Protein AF-A0A1W9IH09-F1 (afdb_monomer)

pLDDT: mean 83.08, std 21.95, range [31.86, 98.75]

Solvent-accessible surface area (backbone atoms only — not comparable to full-atom values): 8777 Å² total; per-residue (Å²): 137,88,85,91,88,78,90,87,90,81,89,83,86,87,82,80,81,75,83,78,80,78,78,80,82,71,89,63,66,90,80,64,76,84,73,81,61,43,83,38,81,88,39,13,32,81,77,48,73,51,73,38,79,92,77,44,28,28,31,42,35,32,32,23,52,40,68,52,59,57,34,54,76,71,70,43,84,80,60,68,70,33,35,40,40,38,41,34,20,32,32,35,58,47,100,88,66,46,71,35,59,46,98,86,70,42,55,34,75,46,57,83,72,48,78,48,76,47,71,43,52,83,78,66,65,68,92,50,62,67,92,76,44,98,67,118

Mean predicted aligned error: 11.23 Å

Structure (mmCIF, N/CA/C/O backbone):
data_AF-A0A1W9IH09-F1
#
_entry.id   AF-A0A1W9IH09-F1
#
loop_
_atom_site.group_PDB
_atom_site.id
_atom_site.type_symbol
_atom_site.label_atom_id
_atom_site.label_alt_id
_atom_site.label_comp_id
_atom_site.label_asym_id
_atom_site.label_entity_id
_atom_site.label_seq_id
_atom_site.pdbx_PDB_ins_code
_atom_site.Cartn_x
_atom_site.Cartn_y
_atom_site.Cartn_z
_atom_site.occupancy
_atom_site.B_iso_or_equiv
_atom_site.auth_seq_id
_atom_site.auth_comp_id
_atom_site.auth_asym_id
_atom_site.auth_atom_id
_atom_site.pdbx_PDB_model_num
ATOM 1 N N . MET A 1 1 ? -75.567 -45.691 -1.363 1.00 34.25 1 MET A N 1
ATOM 2 C CA . MET A 1 1 ? -75.119 -46.832 -2.190 1.00 34.25 1 MET A CA 1
ATOM 3 C C . MET A 1 1 ? -74.410 -46.235 -3.397 1.00 34.25 1 MET A C 1
ATOM 5 O O . MET A 1 1 ? -75.055 -45.529 -4.152 1.00 34.25 1 MET A O 1
ATOM 9 N N . THR A 1 2 ? -73.071 -46.183 -3.343 1.00 35.78 2 THR A N 1
ATOM 10 C CA . THR A 1 2 ? -72.131 -47.017 -4.146 1.00 35.78 2 THR A CA 1
ATOM 11 C C . THR A 1 2 ? -71.778 -46.315 -5.476 1.00 35.78 2 THR A C 1
ATOM 13 O O . THR A 1 2 ? -72.684 -45.873 -6.156 1.00 35.78 2 THR A O 1
ATOM 16 N N . HIS A 1 3 ? -70.537 -46.090 -5.930 1.00 31.86 3 HIS A N 1
ATOM 17 C CA . HIS A 1 3 ? -69.193 -46.571 -5.591 1.00 31.86 3 HIS A CA 1
ATOM 18 C C . HIS A 1 3 ? -68.106 -45.517 -5.919 1.00 31.86 3 HIS A C 1
ATOM 20 O O . HIS A 1 3 ? -68.298 -44.612 -6.722 1.00 31.86 3 HIS A O 1
ATOM 26 N N . LEU A 1 4 ? -66.947 -45.726 -5.293 1.00 37.59 4 LEU A N 1
ATOM 27 C CA . LEU A 1 4 ? -65.638 -45.085 -5.442 1.00 37.59 4 LEU A CA 1
ATOM 28 C C . LEU A 1 4 ? -64.910 -45.473 -6.754 1.00 37.59 4 LEU A C 1
ATOM 30 O O . LEU A 1 4 ? -65.048 -46.625 -7.171 1.00 37.59 4 LEU A O 1
ATOM 34 N N . LYS A 1 5 ? -64.070 -44.566 -7.298 1.00 35.09 5 LYS A N 1
ATOM 35 C CA . LYS A 1 5 ? -62.719 -44.737 -7.933 1.00 35.09 5 LYS A CA 1
ATOM 36 C C . LYS A 1 5 ? -62.450 -43.560 -8.901 1.00 35.09 5 LYS A C 1
ATOM 38 O O . LYS A 1 5 ? -63.383 -43.141 -9.564 1.00 35.09 5 LYS A O 1
ATOM 43 N N . ALA A 1 6 ? -61.254 -43.031 -9.172 1.00 32.78 6 ALA A N 1
ATOM 44 C CA . ALA A 1 6 ? -59.941 -42.867 -8.531 1.00 32.78 6 ALA A CA 1
ATOM 45 C C . ALA A 1 6 ? -59.062 -42.086 -9.555 1.00 32.78 6 ALA A C 1
ATOM 47 O O . ALA A 1 6 ? -59.161 -42.399 -10.733 1.00 32.78 6 ALA A O 1
ATOM 48 N N . ALA A 1 7 ? -58.218 -41.147 -9.082 1.00 33.97 7 ALA A N 1
ATOM 49 C CA . ALA A 1 7 ? -56.984 -40.565 -9.678 1.00 33.97 7 ALA A CA 1
ATOM 50 C C . ALA A 1 7 ? -57.023 -39.985 -11.123 1.00 33.97 7 ALA A C 1
ATOM 52 O O . ALA A 1 7 ? -57.485 -40.613 -12.062 1.00 33.97 7 ALA A O 1
ATOM 53 N N . THR A 1 8 ? -56.449 -38.811 -11.422 1.00 32.91 8 THR A N 1
ATOM 54 C CA . THR A 1 8 ? -54.987 -38.566 -11.492 1.00 32.91 8 THR A CA 1
ATOM 55 C C . THR A 1 8 ? -54.693 -37.054 -11.614 1.00 32.91 8 THR A C 1
ATOM 57 O O . THR A 1 8 ? -55.494 -36.306 -12.167 1.00 32.91 8 THR A O 1
ATOM 60 N N . ALA A 1 9 ? -53.551 -36.622 -11.073 1.00 33.69 9 ALA A N 1
ATOM 61 C CA . ALA A 1 9 ? -53.084 -35.243 -10.892 1.00 33.69 9 ALA A CA 1
ATOM 62 C C . ALA A 1 9 ? -52.264 -34.657 -12.067 1.00 33.69 9 ALA A C 1
ATOM 64 O O . ALA A 1 9 ? -51.626 -35.414 -12.790 1.00 33.69 9 ALA A O 1
ATOM 65 N N . ALA A 1 10 ? -52.214 -33.315 -12.159 1.00 33.44 10 ALA A N 1
ATOM 66 C CA . ALA A 1 10 ? -51.082 -32.448 -12.577 1.00 33.44 10 ALA A CA 1
ATOM 67 C C . ALA A 1 10 ? -51.555 -30.966 -12.474 1.00 33.44 10 ALA A C 1
ATOM 69 O O . ALA A 1 10 ? -52.522 -30.613 -13.137 1.00 33.44 10 ALA A O 1
ATOM 70 N N . ALA A 1 11 ? -51.152 -30.117 -11.510 1.00 36.03 11 ALA A N 1
ATOM 71 C CA . ALA A 1 11 ? -49.859 -29.417 -11.332 1.00 36.03 11 ALA A CA 1
ATOM 72 C C . ALA A 1 11 ? -49.535 -28.510 -12.561 1.00 36.03 11 ALA A C 1
ATOM 74 O O . ALA A 1 11 ? -49.584 -29.005 -13.675 1.00 36.03 11 ALA A O 1
ATOM 75 N N . LEU A 1 12 ? -49.247 -27.197 -12.507 1.00 34.88 12 LEU A N 1
ATOM 76 C CA . LEU A 1 12 ? -48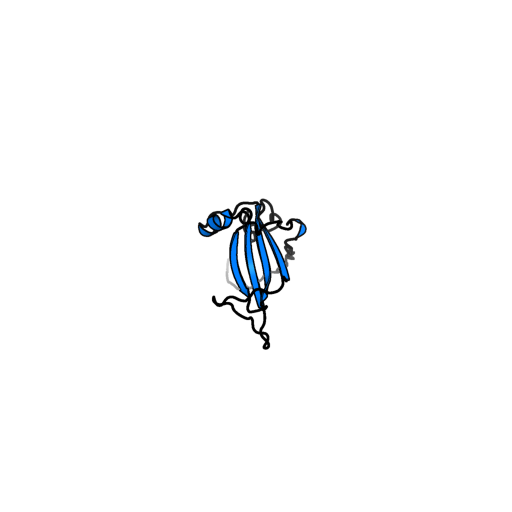.489 -26.363 -11.561 1.00 34.88 12 LEU A CA 1
ATOM 77 C C . LEU A 1 12 ? -48.803 -24.853 -11.738 1.00 34.88 12 LEU A C 1
ATOM 79 O O . LEU A 1 12 ? -48.955 -24.370 -12.854 1.00 34.88 12 LEU A O 1
ATOM 83 N N . LEU A 1 13 ? -48.829 -24.151 -10.598 1.00 37.91 13 LEU A N 1
ATOM 84 C CA . LEU A 1 13 ? -48.218 -22.848 -10.261 1.00 37.91 13 LEU A CA 1
ATOM 85 C C . LEU A 1 13 ? -48.052 -21.764 -11.351 1.00 37.91 13 LEU A C 1
ATOM 87 O O . LEU A 1 13 ? -47.154 -21.824 -12.185 1.00 37.91 13 LEU A O 1
ATOM 91 N N . GLY A 1 14 ? -48.822 -20.678 -11.214 1.00 38.88 14 GLY A N 1
ATOM 92 C CA . GLY A 1 14 ? -48.520 -19.380 -11.819 1.00 38.88 14 GLY A CA 1
ATOM 93 C C . GLY A 1 14 ? -47.580 -18.567 -10.926 1.00 38.88 14 GLY A C 1
ATOM 94 O O . GLY A 1 14 ? -47.982 -18.074 -9.874 1.00 38.88 14 GLY A O 1
ATOM 95 N N . THR A 1 15 ? -46.323 -18.446 -11.340 1.00 48.22 15 THR A N 1
ATOM 96 C CA . THR A 1 15 ? -45.285 -17.640 -10.688 1.00 48.22 15 THR A CA 1
ATOM 97 C C . THR A 1 15 ? -45.526 -16.155 -10.966 1.00 48.22 15 THR A C 1
ATOM 99 O O . THR A 1 15 ? -45.382 -15.708 -12.102 1.00 48.22 15 THR A O 1
ATOM 102 N N . ALA A 1 16 ? -45.865 -15.367 -9.945 1.00 46.06 16 ALA A N 1
ATOM 103 C CA . ALA A 1 16 ? -45.786 -13.911 -10.025 1.00 46.06 16 ALA A CA 1
ATOM 104 C C . ALA A 1 16 ? -44.345 -13.483 -9.700 1.00 46.06 16 ALA A C 1
ATOM 106 O O . ALA A 1 16 ? -43.897 -13.596 -8.559 1.00 46.06 16 ALA A O 1
ATOM 107 N N . CYS A 1 17 ? -43.600 -13.045 -10.717 1.00 43.88 17 CYS A N 1
ATOM 108 C CA . CYS A 1 17 ? -42.256 -12.490 -10.576 1.00 43.88 17 CYS A CA 1
ATOM 109 C C . CYS A 1 17 ? -42.268 -11.254 -9.664 1.00 43.88 17 CYS A C 1
ATOM 111 O O . CYS A 1 17 ? -42.745 -10.191 -10.056 1.00 43.88 17 CYS A O 1
ATOM 113 N N . GLY A 1 18 ? -41.692 -11.377 -8.467 1.00 45.69 18 GLY A N 1
ATOM 114 C CA . GLY A 1 18 ? -41.244 -10.224 -7.695 1.00 45.69 18 GLY A CA 1
ATOM 115 C C . GLY A 1 18 ? -40.030 -9.604 -8.383 1.00 45.69 18 GLY A C 1
ATOM 116 O O . GLY A 1 18 ? -39.020 -10.277 -8.582 1.00 45.69 18 GLY A O 1
ATOM 117 N N . ALA A 1 19 ? -40.129 -8.335 -8.775 1.00 49.19 19 ALA A N 1
ATOM 118 C CA . ALA A 1 19 ? -38.985 -7.575 -9.256 1.00 49.19 19 ALA A CA 1
ATOM 119 C C . ALA A 1 19 ? -37.999 -7.384 -8.093 1.00 49.19 19 ALA A C 1
ATOM 121 O O . ALA A 1 19 ? -38.239 -6.595 -7.181 1.00 49.19 19 ALA A O 1
ATOM 122 N N . VAL A 1 20 ? -36.899 -8.134 -8.111 1.00 50.97 20 VAL A N 1
ATOM 123 C CA . VAL A 1 20 ? -35.772 -7.911 -7.205 1.00 50.97 20 VAL A CA 1
ATOM 124 C C . VAL A 1 20 ? -35.076 -6.635 -7.668 1.00 50.97 20 VAL A C 1
ATOM 126 O O . VAL A 1 20 ? -34.380 -6.628 -8.681 1.00 50.97 20 VAL A O 1
ATOM 129 N N . ILE A 1 21 ? -35.291 -5.536 -6.947 1.00 52.53 21 ILE A N 1
ATOM 130 C CA . ILE A 1 21 ? -34.494 -4.321 -7.114 1.00 52.53 21 ILE A CA 1
ATOM 131 C C . ILE A 1 21 ? -33.115 -4.630 -6.529 1.00 52.53 21 ILE A C 1
ATOM 133 O O . ILE A 1 21 ? -32.930 -4.644 -5.314 1.00 52.53 21 ILE A O 1
ATOM 137 N N . ALA A 1 22 ? -32.150 -4.925 -7.396 1.00 49.16 22 ALA A N 1
ATOM 138 C CA . ALA A 1 22 ? -30.755 -5.015 -7.000 1.00 49.16 22 ALA A CA 1
ATOM 139 C C . ALA A 1 22 ? -30.252 -3.599 -6.683 1.00 49.16 22 ALA A C 1
ATOM 141 O O . ALA A 1 22 ? -29.998 -2.806 -7.588 1.00 49.16 22 ALA A O 1
ATOM 142 N N . TYR A 1 23 ? -30.123 -3.264 -5.398 1.00 46.56 23 TYR A N 1
ATOM 143 C CA . TYR A 1 23 ? -29.366 -2.086 -4.987 1.00 46.56 23 TYR A CA 1
ATOM 144 C C . TYR A 1 23 ? -27.892 -2.333 -5.313 1.00 46.56 23 TYR A C 1
ATOM 146 O O . TYR A 1 23 ? -27.236 -3.167 -4.689 1.00 46.56 23 TYR A O 1
ATOM 154 N N . SER A 1 24 ? -27.361 -1.622 -6.307 1.00 47.00 24 SER A N 1
ATOM 155 C CA . SER A 1 24 ? -25.918 -1.551 -6.506 1.00 47.00 24 SER A CA 1
ATOM 156 C C . SER A 1 24 ? -25.317 -0.739 -5.366 1.00 47.00 24 SER A C 1
ATOM 158 O O . SER A 1 24 ? -25.416 0.483 -5.316 1.00 47.00 24 SER A O 1
ATOM 160 N N . ALA A 1 25 ? -24.711 -1.459 -4.435 1.00 52.56 25 ALA A N 1
ATOM 161 C CA . ALA A 1 25 ? -23.830 -0.940 -3.415 1.00 52.56 25 ALA A CA 1
ATOM 162 C C . ALA A 1 25 ? -22.612 -0.262 -4.048 1.00 52.56 25 ALA A C 1
ATOM 164 O O . ALA A 1 25 ? -21.665 -0.940 -4.446 1.00 52.56 25 ALA A O 1
ATOM 165 N N . ILE A 1 26 ? -22.615 1.065 -4.161 1.00 52.81 26 ILE A N 1
ATOM 166 C CA . ILE A 1 26 ? -21.396 1.813 -4.471 1.00 52.81 26 ILE A CA 1
ATOM 167 C C . ILE A 1 26 ? -20.833 2.276 -3.133 1.00 52.81 26 ILE A C 1
ATOM 169 O O . ILE A 1 26 ? -21.393 3.156 -2.483 1.00 52.81 26 ILE A O 1
ATOM 173 N N . ALA A 1 27 ? -19.730 1.668 -2.698 1.00 56.09 27 ALA A N 1
ATOM 174 C CA . ALA A 1 27 ? -18.919 2.232 -1.628 1.00 56.09 27 ALA A CA 1
ATOM 175 C C . ALA A 1 27 ? -18.332 3.558 -2.141 1.00 56.09 27 ALA A C 1
ATOM 177 O O . ALA A 1 27 ? -17.357 3.569 -2.891 1.00 56.09 27 ALA A O 1
ATOM 178 N N . GLY A 1 28 ? -19.001 4.668 -1.827 1.00 56.59 28 GLY A N 1
ATOM 179 C CA . GLY A 1 28 ? -18.594 6.001 -2.257 1.00 56.59 28 GLY A CA 1
ATOM 180 C C . GLY A 1 28 ? -17.327 6.452 -1.536 1.00 56.59 28 GLY A C 1
ATOM 181 O O . GLY A 1 28 ? -17.208 6.297 -0.319 1.00 56.59 28 GLY A O 1
ATOM 182 N N . ALA A 1 29 ? -16.396 7.048 -2.284 1.00 60.22 29 ALA A N 1
ATOM 183 C CA . ALA A 1 29 ? -15.204 7.692 -1.729 1.00 60.22 29 ALA A CA 1
ATOM 184 C C . ALA A 1 29 ? -15.547 8.872 -0.798 1.00 60.22 29 ALA A C 1
ATOM 186 O O . ALA A 1 29 ? -14.702 9.297 -0.020 1.00 60.22 29 ALA A O 1
ATOM 187 N N . ASP A 1 30 ? -16.790 9.361 -0.842 1.00 68.88 30 ASP A N 1
ATOM 188 C CA . ASP A 1 30 ? -17.286 10.555 -0.147 1.00 68.88 30 ASP A CA 1
ATOM 189 C C . ASP A 1 30 ? -17.028 10.556 1.367 1.00 68.88 30 ASP A C 1
ATOM 191 O O . ASP A 1 30 ? -16.983 11.617 1.985 1.00 68.88 30 ASP A O 1
ATOM 195 N N . LYS A 1 31 ? -16.880 9.373 1.978 1.00 78.94 31 LYS A N 1
ATOM 196 C CA . LYS A 1 31 ? -16.683 9.235 3.426 1.00 78.94 31 LYS A CA 1
ATOM 197 C C . LYS A 1 31 ? -15.212 9.091 3.844 1.00 78.94 31 LYS A C 1
ATOM 199 O O . LYS A 1 31 ? -14.916 9.290 5.019 1.00 78.94 31 LYS A O 1
ATOM 204 N N . VAL A 1 32 ? -14.305 8.738 2.928 1.00 87.56 32 VAL A N 1
ATOM 205 C CA . VAL A 1 32 ? -12.900 8.414 3.240 1.00 87.56 32 VAL A CA 1
ATOM 206 C C . VAL A 1 32 ? -12.007 9.617 2.953 1.00 87.56 32 VAL A C 1
ATOM 208 O O . VAL A 1 32 ? -11.938 10.100 1.824 1.00 87.56 32 VAL A O 1
ATOM 211 N N . ALA A 1 33 ? -11.279 10.080 3.968 1.00 87.56 33 ALA A N 1
ATOM 212 C CA . ALA A 1 33 ? -10.291 11.142 3.803 1.00 87.56 33 ALA A CA 1
ATOM 213 C C . ALA A 1 33 ? -8.968 10.607 3.226 1.00 87.56 33 ALA A C 1
ATOM 215 O O . ALA A 1 33 ? -8.612 9.440 3.405 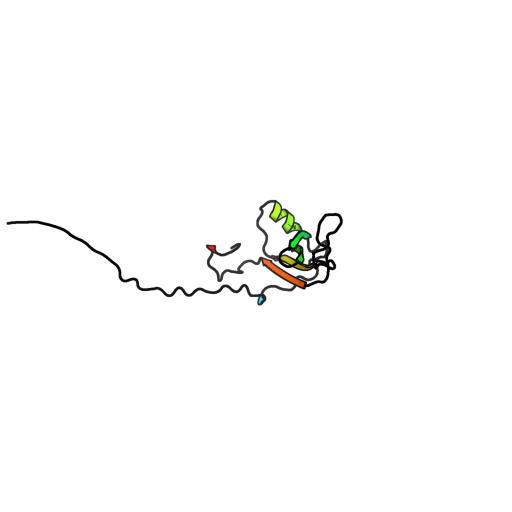1.00 87.56 33 ALA A O 1
ATOM 216 N N . TYR A 1 34 ? -8.198 11.483 2.572 1.00 88.69 34 TYR A N 1
ATOM 217 C CA . TYR A 1 34 ? -6.825 11.147 2.199 1.00 88.69 34 TYR A CA 1
ATOM 218 C C . TYR A 1 34 ? -5.975 10.916 3.469 1.00 88.69 34 TYR A C 1
ATOM 220 O O . TYR A 1 34 ? -6.002 11.751 4.377 1.00 88.69 34 TYR A O 1
ATOM 228 N N . PRO A 1 35 ? -5.223 9.805 3.568 1.00 86.62 35 PRO A N 1
ATOM 229 C CA . PRO A 1 35 ? -4.551 9.408 4.799 1.00 86.62 35 PRO A CA 1
ATOM 230 C C . PRO A 1 35 ? -3.199 10.112 4.936 1.00 86.62 35 PRO A C 1
ATOM 232 O O . PRO A 1 35 ? -2.155 9.544 4.636 1.00 86.62 35 PRO A O 1
ATOM 235 N N . GLU A 1 36 ? -3.186 11.367 5.374 1.00 89.94 36 GLU A N 1
ATOM 236 C CA . GLU A 1 36 ? -1.940 12.130 5.503 1.00 89.94 36 GLU A CA 1
ATOM 237 C C . GLU A 1 36 ? -0.931 11.489 6.475 1.00 89.94 36 GLU A C 1
ATOM 239 O O . GLU A 1 36 ? -1.229 11.204 7.638 1.00 89.94 36 GLU A O 1
ATOM 244 N N . GLY A 1 37 ? 0.308 11.306 6.006 1.00 90.50 37 GLY A N 1
ATOM 245 C CA . GLY A 1 37 ? 1.417 10.795 6.815 1.00 90.50 37 GLY A CA 1
ATOM 246 C C . GLY A 1 37 ? 1.284 9.330 7.232 1.00 90.50 37 GLY A C 1
ATOM 247 O O . GLY A 1 37 ? 1.880 8.941 8.234 1.00 90.50 37 GLY A O 1
ATOM 248 N N . PHE A 1 38 ? 0.510 8.519 6.504 1.00 94.50 38 PHE A N 1
ATOM 249 C CA . PHE A 1 38 ? 0.376 7.076 6.755 1.00 94.50 38 PHE A CA 1
ATOM 250 C C . PHE A 1 38 ? 1.716 6.313 6.713 1.00 94.50 38 PHE A C 1
ATOM 252 O O . PHE A 1 38 ? 1.828 5.225 7.269 1.00 94.50 38 PHE A O 1
ATOM 259 N N . ASP A 1 39 ? 2.722 6.861 6.037 1.00 93.62 39 ASP A N 1
ATOM 260 C CA . ASP A 1 39 ? 4.066 6.310 5.866 1.00 93.62 39 ASP A CA 1
ATOM 261 C C . ASP A 1 39 ? 5.043 6.730 6.981 1.00 93.62 39 ASP A C 1
ATOM 263 O O . ASP A 1 39 ? 6.158 6.205 7.070 1.00 93.62 39 ASP A O 1
ATOM 267 N N . ALA A 1 40 ? 4.630 7.635 7.876 1.00 94.44 40 ALA A N 1
ATOM 268 C CA . ALA A 1 40 ? 5.393 7.959 9.074 1.00 94.44 40 ALA A CA 1
ATOM 269 C C . ALA A 1 40 ? 5.389 6.769 10.050 1.00 94.44 40 ALA A C 1
ATOM 271 O O . ALA A 1 40 ? 4.352 6.157 10.310 1.00 94.44 40 ALA A O 1
ATOM 272 N N . LYS A 1 41 ? 6.559 6.445 10.619 1.00 85.62 41 LYS A N 1
ATOM 273 C CA . LYS A 1 41 ? 6.778 5.234 11.440 1.00 85.62 41 LYS A CA 1
ATOM 274 C C . LYS A 1 41 ? 5.859 5.119 12.662 1.00 85.62 41 LYS A C 1
ATOM 276 O O . LYS A 1 41 ? 5.594 4.014 13.124 1.00 85.62 41 LYS A O 1
ATOM 281 N N . ASP A 1 42 ? 5.424 6.245 13.211 1.00 91.06 42 ASP A N 1
ATOM 282 C CA . ASP A 1 42 ? 4.512 6.347 14.351 1.00 91.06 42 ASP A CA 1
ATOM 283 C C . ASP A 1 42 ? 3.028 6.294 13.944 1.00 91.06 42 ASP A C 1
ATOM 285 O O . ASP A 1 42 ? 2.166 6.056 14.791 1.00 91.06 42 ASP A O 1
ATOM 289 N N . LYS A 1 43 ? 2.721 6.467 12.652 1.00 92.44 43 LYS A N 1
ATOM 290 C CA . LYS A 1 43 ? 1.355 6.569 12.116 1.00 92.44 43 LYS A CA 1
ATOM 291 C C . LYS A 1 43 ? 0.919 5.376 11.280 1.00 92.44 43 LYS A C 1
ATOM 293 O O . LYS A 1 43 ? -0.277 5.077 11.245 1.00 92.44 43 LYS A O 1
ATOM 298 N N . GLY A 1 44 ? 1.841 4.669 10.636 1.00 95.88 44 GLY A N 1
ATOM 299 C CA . GLY A 1 44 ? 1.498 3.456 9.907 1.00 95.88 44 GLY A CA 1
ATOM 300 C C . GLY A 1 44 ? 2.615 2.430 9.820 1.00 95.88 44 GLY A C 1
ATOM 301 O O . GLY A 1 44 ? 3.785 2.688 10.095 1.00 95.88 44 GLY A O 1
ATOM 302 N N . ALA A 1 45 ? 2.207 1.215 9.469 1.00 97.69 45 ALA A N 1
ATOM 303 C CA . ALA A 1 45 ? 3.086 0.074 9.278 1.00 97.69 45 ALA A CA 1
ATOM 304 C C . ALA A 1 45 ? 2.901 -0.506 7.876 1.00 97.69 45 ALA A C 1
ATOM 306 O O . ALA A 1 45 ? 1.799 -0.925 7.513 1.00 97.69 45 ALA A O 1
ATOM 307 N N . LEU A 1 46 ? 3.996 -0.585 7.116 1.00 97.69 46 LEU A N 1
ATOM 308 C CA . LEU A 1 46 ? 4.067 -1.374 5.890 1.00 97.69 46 LEU A CA 1
ATOM 309 C C . LEU A 1 46 ? 4.006 -2.854 6.272 1.00 97.69 46 LEU A C 1
ATOM 311 O O . LEU A 1 46 ? 4.973 -3.408 6.795 1.00 97.69 46 LEU A O 1
ATOM 315 N N . TYR A 1 47 ? 2.864 -3.493 6.041 1.00 97.19 47 TYR A N 1
ATOM 316 C CA . TYR A 1 47 ? 2.656 -4.882 6.452 1.00 97.19 47 TYR A CA 1
ATOM 317 C C . TYR A 1 47 ? 2.834 -5.878 5.309 1.00 97.19 47 TYR A C 1
ATOM 319 O O . TYR A 1 47 ? 3.030 -7.067 5.565 1.00 97.19 47 TYR A O 1
ATOM 327 N N . SER A 1 48 ? 2.751 -5.418 4.059 1.00 97.31 48 SER A N 1
ATOM 328 C CA . SER A 1 48 ? 2.970 -6.257 2.888 1.00 97.31 48 SER A CA 1
ATOM 329 C C . SER A 1 48 ? 3.400 -5.436 1.682 1.00 97.31 48 SER A C 1
ATOM 331 O O . SER A 1 48 ? 3.047 -4.266 1.538 1.00 97.31 48 SER A O 1
ATOM 333 N N . ILE A 1 49 ? 4.137 -6.084 0.787 1.00 97.75 49 ILE A N 1
ATOM 334 C CA . ILE A 1 49 ? 4.450 -5.557 -0.532 1.00 97.75 49 ILE A CA 1
ATOM 335 C C . ILE A 1 49 ? 4.103 -6.653 -1.541 1.00 97.75 49 ILE A C 1
ATOM 337 O O . ILE A 1 49 ? 4.527 -7.797 -1.375 1.00 97.75 49 ILE A O 1
ATOM 341 N N . VAL A 1 50 ? 3.365 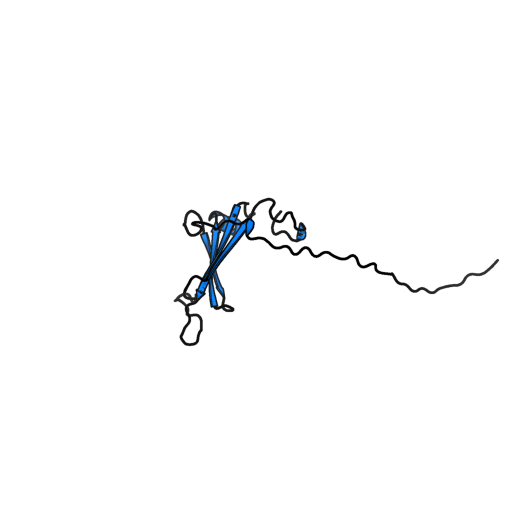-6.306 -2.591 1.00 98.19 50 VAL A N 1
ATOM 342 C CA . VAL A 1 50 ? 2.863 -7.252 -3.593 1.00 98.19 50 VAL A CA 1
ATOM 343 C C . VAL A 1 50 ? 3.350 -6.858 -4.984 1.00 98.19 50 VAL A C 1
ATOM 345 O O . VAL A 1 50 ? 3.109 -5.740 -5.436 1.00 98.19 50 VAL A O 1
ATOM 348 N N . ASP A 1 51 ? 3.974 -7.801 -5.686 1.00 98.50 51 ASP A N 1
ATOM 349 C CA . ASP A 1 51 ? 4.323 -7.650 -7.100 1.00 98.50 51 ASP A CA 1
ATOM 350 C C . ASP A 1 51 ? 3.184 -8.193 -7.965 1.00 98.50 51 ASP A C 1
ATOM 352 O O . ASP A 1 51 ? 2.845 -9.378 -7.923 1.00 98.50 51 ASP A O 1
ATOM 356 N N . ARG A 1 52 ? 2.563 -7.312 -8.745 1.00 97.94 52 ARG A N 1
ATOM 357 C CA . ARG A 1 52 ? 1.440 -7.632 -9.627 1.00 97.94 52 ARG A CA 1
ATOM 358 C C . ARG A 1 52 ? 1.943 -7.835 -11.043 1.00 97.94 52 ARG A C 1
ATOM 360 O O . ARG A 1 52 ? 2.177 -6.879 -11.776 1.00 97.94 52 ARG A O 1
ATOM 367 N N . TYR A 1 53 ? 2.126 -9.096 -11.416 1.00 97.25 53 TYR A N 1
ATOM 368 C CA . TYR A 1 53 ? 2.623 -9.483 -12.737 1.00 97.25 53 TYR A CA 1
ATOM 369 C C . TYR A 1 53 ? 1.634 -9.139 -13.859 1.00 97.25 53 TYR A C 1
ATOM 371 O O . TYR A 1 53 ? 2.059 -8.764 -14.946 1.00 97.25 53 TYR A O 1
ATOM 379 N N . ASP A 1 54 ? 0.331 -9.209 -13.577 1.00 97.31 54 ASP A N 1
ATOM 380 C CA . ASP A 1 54 ? -0.758 -8.955 -14.525 1.00 97.31 54 ASP A CA 1
ATOM 381 C C . ASP A 1 54 ? -0.748 -7.528 -15.086 1.00 97.31 54 ASP A C 1
ATOM 383 O O . ASP A 1 54 ? -0.990 -7.324 -16.272 1.00 97.31 54 ASP A O 1
ATOM 387 N N . ASN A 1 55 ? -0.427 -6.541 -14.248 1.00 97.81 55 ASN A N 1
ATOM 388 C CA . ASN A 1 55 ? -0.417 -5.125 -14.626 1.00 97.81 55 ASN A CA 1
ATOM 389 C C . ASN A 1 55 ? 0.929 -4.428 -14.370 1.00 97.81 55 ASN A C 1
ATOM 391 O O . ASN A 1 55 ? 1.014 -3.204 -14.461 1.00 97.81 55 ASN A O 1
ATOM 395 N N . LYS A 1 56 ? 1.979 -5.210 -14.089 1.00 98.38 56 LYS A N 1
ATOM 396 C CA . LYS A 1 56 ? 3.365 -4.764 -13.878 1.00 98.38 56 LYS A CA 1
ATOM 397 C C . LYS A 1 56 ? 3.484 -3.674 -12.804 1.00 98.38 56 LYS A C 1
ATOM 399 O O . LYS A 1 56 ? 4.125 -2.645 -13.021 1.00 98.38 56 LYS A O 1
ATOM 404 N N . GLN A 1 57 ? 2.862 -3.897 -11.645 1.00 98.56 57 GLN A N 1
ATOM 405 C CA . GLN A 1 57 ? 2.896 -2.957 -10.520 1.00 98.56 57 GLN A CA 1
ATOM 406 C C . GLN A 1 57 ? 3.654 -3.502 -9.311 1.00 98.56 57 GLN A C 1
ATOM 408 O O . GLN A 1 57 ? 3.540 -4.677 -8.968 1.00 98.56 57 GLN A O 1
ATOM 413 N N . TYR A 1 58 ? 4.359 -2.604 -8.630 1.00 98.56 58 TYR A N 1
ATOM 414 C CA . TYR A 1 58 ? 4.879 -2.793 -7.280 1.00 98.56 58 TYR A CA 1
ATOM 415 C C . TYR A 1 58 ? 3.912 -2.114 -6.308 1.00 98.56 58 TYR A C 1
ATOM 417 O O . TYR A 1 58 ? 3.641 -0.918 -6.434 1.00 98.56 58 TYR A O 1
ATOM 425 N N . ARG A 1 59 ? 3.350 -2.864 -5.363 1.00 98.62 59 ARG A N 1
ATOM 426 C CA . ARG A 1 59 ? 2.312 -2.366 -4.456 1.00 98.62 59 ARG A CA 1
ATOM 427 C C . ARG A 1 59 ? 2.760 -2.431 -3.013 1.00 98.62 59 ARG A C 1
ATOM 429 O O . ARG A 1 59 ? 3.180 -3.487 -2.562 1.00 98.62 59 ARG A O 1
ATOM 436 N N . GLU A 1 60 ? 2.586 -1.340 -2.287 1.00 98.44 60 GLU A N 1
ATOM 437 C CA . GLU A 1 60 ? 2.820 -1.272 -0.847 1.00 98.44 60 GLU A CA 1
ATOM 438 C C . GLU A 1 60 ? 1.500 -1.190 -0.100 1.00 98.44 60 GLU A C 1
ATOM 440 O O . GLU A 1 60 ? 0.649 -0.367 -0.436 1.00 98.44 60 GLU A O 1
ATOM 445 N N . LEU A 1 61 ? 1.329 -2.041 0.907 1.00 98.44 61 LEU A N 1
ATOM 446 C CA . LEU A 1 61 ? 0.129 -2.088 1.724 1.00 98.44 61 LEU A CA 1
ATOM 447 C C . LEU A 1 61 ? 0.467 -1.657 3.150 1.00 98.44 61 LEU A C 1
ATOM 449 O O . LEU A 1 61 ? 1.234 -2.317 3.859 1.00 98.44 61 LEU A O 1
ATOM 453 N N . TRP A 1 62 ? -0.142 -0.551 3.554 1.00 98.56 62 TRP A N 1
ATOM 454 C CA . TRP A 1 62 ? 0.068 0.111 4.831 1.00 98.56 62 TRP A CA 1
ATOM 455 C C . TRP A 1 62 ? -1.186 0.028 5.697 1.00 98.56 62 TRP A C 1
ATOM 457 O O . TRP A 1 62 ? -2.305 0.045 5.179 1.00 98.56 62 TRP A O 1
ATOM 467 N N . ALA A 1 63 ? -0.997 -0.056 7.012 1.00 97.94 63 ALA A N 1
ATOM 468 C CA . ALA A 1 63 ? -2.071 -0.021 7.999 1.00 97.94 63 ALA A CA 1
ATOM 469 C C . ALA A 1 63 ? -1.814 1.063 9.049 1.00 97.94 63 ALA A C 1
ATOM 471 O O . ALA A 1 63 ? -0.699 1.169 9.568 1.00 97.94 63 ALA A O 1
ATOM 472 N N . SER A 1 64 ? -2.863 1.807 9.391 1.00 96.94 64 SER A N 1
ATOM 473 C CA . SER A 1 64 ? -2.864 2.862 10.403 1.00 96.94 64 SER A CA 1
ATOM 474 C C . SER A 1 64 ? -4.032 2.656 11.382 1.00 96.94 64 SER A C 1
ATOM 476 O O . SER A 1 64 ? -5.166 2.505 10.926 1.00 96.94 64 SER A O 1
ATOM 478 N N . PRO A 1 65 ? -3.801 2.661 12.710 1.00 96.38 65 PRO A N 1
ATOM 479 C CA . PRO A 1 65 ? -2.496 2.773 13.366 1.00 96.38 65 PRO A CA 1
ATOM 480 C C . PRO A 1 65 ? -1.624 1.507 13.193 1.00 96.38 65 PRO A C 1
ATOM 482 O O . PRO A 1 65 ? -2.153 0.427 12.920 1.00 96.38 65 PRO A O 1
ATOM 485 N N . PRO A 1 66 ? -0.294 1.595 13.413 1.00 96.44 66 PRO A N 1
ATOM 486 C CA . PRO A 1 66 ? 0.636 0.471 13.238 1.00 96.44 66 PRO A CA 1
ATOM 487 C C . PRO A 1 66 ? 0.260 -0.787 14.037 1.00 96.44 66 PRO A C 1
ATOM 489 O O . PRO A 1 66 ? 0.480 -1.913 13.588 1.00 96.44 66 PRO A O 1
ATOM 492 N N . SER A 1 67 ? -0.337 -0.602 15.220 1.00 96.06 67 SER A N 1
ATOM 493 C CA . SER A 1 67 ? -0.740 -1.682 16.132 1.00 96.06 67 SER A CA 1
ATOM 494 C C . SER A 1 67 ? -1.760 -2.648 15.524 1.00 96.06 67 SER A C 1
ATOM 496 O O . SER A 1 67 ? -1.816 -3.813 15.925 1.00 96.06 67 SER A O 1
ATOM 498 N N . VAL A 1 68 ? -2.525 -2.207 14.520 1.00 96.88 68 VAL A N 1
ATOM 499 C CA . VAL A 1 68 ? -3.531 -3.029 13.836 1.00 96.88 68 VAL A CA 1
ATOM 500 C C . VAL A 1 68 ? -2.910 -4.248 13.163 1.00 96.88 68 VAL A C 1
ATOM 502 O O . VAL A 1 68 ? -3.537 -5.305 13.118 1.00 96.88 68 VAL A O 1
ATOM 505 N N . VAL A 1 69 ? -1.665 -4.148 12.690 1.00 97.31 69 VAL A N 1
ATOM 506 C CA . VAL A 1 69 ? -0.974 -5.278 12.052 1.00 97.31 69 VAL A CA 1
ATOM 507 C C . VAL A 1 69 ? -0.844 -6.454 13.019 1.00 97.31 69 VAL A C 1
ATOM 509 O O . VAL A 1 69 ? -1.065 -7.598 12.624 1.00 97.31 69 VAL A O 1
ATOM 512 N N . GLN A 1 70 ? -0.527 -6.188 14.289 1.00 96.88 70 GLN A N 1
ATOM 513 C CA . GLN A 1 70 ? -0.415 -7.241 15.296 1.00 96.88 70 GLN A CA 1
ATOM 514 C C . GLN A 1 70 ? -1.787 -7.808 15.674 1.00 96.88 70 GLN A C 1
ATOM 516 O O . GLN A 1 70 ? -1.932 -9.024 15.762 1.00 96.88 70 GLN A O 1
ATOM 521 N N . LEU A 1 71 ? -2.809 -6.954 15.814 1.00 96.50 71 LEU A N 1
ATOM 522 C CA . LEU A 1 71 ? -4.184 -7.406 16.063 1.00 96.50 71 LEU A CA 1
ATOM 523 C C . LEU A 1 71 ? -4.667 -8.357 14.961 1.00 96.50 71 LEU A C 1
ATOM 525 O O . LEU A 1 71 ? -5.177 -9.434 15.262 1.00 96.50 71 LEU A O 1
ATOM 529 N N . ALA A 1 72 ? -4.430 -7.998 13.696 1.00 95.19 72 ALA A N 1
ATOM 530 C CA . ALA A 1 72 ? -4.781 -8.825 12.547 1.00 95.19 72 ALA A CA 1
ATOM 531 C C . ALA A 1 72 ? -4.065 -10.186 12.573 1.00 95.19 72 ALA A C 1
ATOM 533 O O . ALA A 1 72 ? -4.692 -11.216 12.331 1.00 95.19 72 ALA A O 1
ATOM 534 N N . ARG A 1 73 ? -2.765 -10.211 12.906 1.00 96.06 73 ARG A N 1
ATOM 535 C CA . ARG A 1 73 ? -1.984 -11.459 13.024 1.00 96.06 73 ARG A CA 1
ATOM 536 C C . ARG A 1 73 ? -2.495 -12.374 14.131 1.00 96.06 73 ARG A C 1
ATOM 538 O O . ARG A 1 73 ? -2.432 -13.589 13.989 1.00 96.06 73 ARG A O 1
ATOM 545 N N . GLU A 1 74 ? -2.997 -11.794 15.213 1.00 97.38 74 GLU A N 1
ATOM 546 C CA . GLU A 1 74 ? -3.572 -12.520 16.347 1.00 97.38 74 GLU A CA 1
ATOM 547 C C . GLU A 1 74 ? -5.043 -12.914 16.126 1.00 97.38 74 GLU A C 1
ATOM 549 O O . GLU A 1 74 ? -5.657 -13.494 17.019 1.00 97.38 74 GLU A O 1
ATOM 554 N N . GLY A 1 75 ? -5.630 -12.589 14.967 1.00 95.50 75 GLY A N 1
ATOM 555 C CA . GLY A 1 75 ? -7.045 -12.838 14.680 1.00 95.50 75 GLY A CA 1
ATOM 556 C C . GLY A 1 75 ? -7.999 -11.998 15.533 1.00 95.50 75 GLY A C 1
ATOM 557 O O . GLY A 1 75 ? -9.174 -12.337 15.667 1.00 95.50 75 GLY A O 1
ATOM 558 N N . LYS A 1 76 ? -7.506 -10.912 16.137 1.00 95.12 76 LYS A N 1
ATOM 559 C CA . LYS A 1 76 ? -8.321 -10.002 16.939 1.00 95.12 76 LYS A CA 1
ATOM 560 C C . LYS A 1 76 ? -9.142 -9.080 16.034 1.00 95.12 76 LYS A C 1
ATOM 562 O O . LYS A 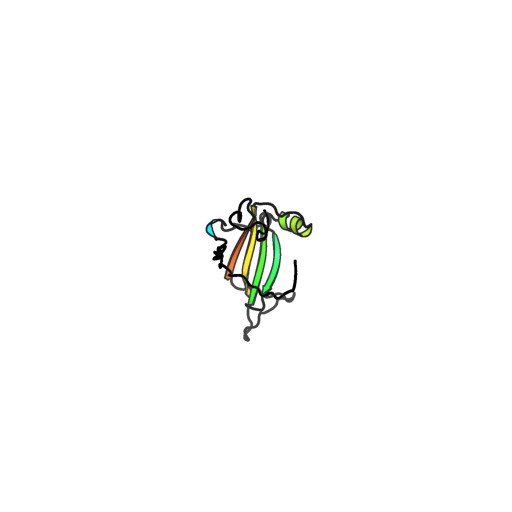1 76 ? -8.700 -8.748 14.931 1.00 95.12 76 LYS A O 1
ATOM 567 N N . PRO A 1 77 ? -10.312 -8.613 16.503 1.00 92.44 77 PRO A N 1
ATOM 568 C CA . PRO A 1 77 ? -11.102 -7.637 15.769 1.00 92.44 77 PRO A CA 1
ATOM 569 C C . PRO A 1 77 ? -10.291 -6.387 15.414 1.00 92.44 77 PRO A C 1
ATOM 571 O O . PRO A 1 77 ? -9.588 -5.820 16.251 1.00 92.44 77 PRO A O 1
ATOM 574 N N . ILE A 1 78 ? -10.426 -5.942 14.166 1.00 94.31 78 ILE A N 1
ATOM 575 C CA . ILE A 1 78 ? -9.841 -4.686 13.694 1.00 94.31 78 ILE A CA 1
ATOM 576 C C . ILE A 1 78 ? -10.704 -3.527 14.208 1.00 94.31 78 ILE A C 1
ATOM 578 O O . ILE A 1 78 ? -11.912 -3.531 13.941 1.00 94.31 78 ILE A O 1
ATOM 582 N N . PRO A 1 79 ? -10.137 -2.552 14.939 1.00 94.88 79 PRO A N 1
ATOM 583 C CA . PRO A 1 79 ? -10.915 -1.466 15.517 1.00 94.88 79 PRO A CA 1
ATOM 584 C C . PRO A 1 79 ? -11.438 -0.503 14.444 1.00 94.88 79 PRO A C 1
ATOM 586 O O . PRO A 1 79 ? -10.819 -0.302 13.394 1.00 94.88 79 PRO A O 1
ATOM 589 N N . SER A 1 80 ? -12.575 0.121 14.740 1.00 94.50 80 SER A N 1
ATOM 590 C CA . SER A 1 80 ? -13.072 1.301 14.030 1.00 94.50 80 SER A CA 1
ATOM 591 C C . SER A 1 80 ? -12.026 2.420 14.022 1.00 94.50 80 SER A C 1
ATOM 593 O O . SER A 1 80 ? -11.266 2.586 14.975 1.00 94.50 80 SER A O 1
ATOM 595 N N . GLY A 1 81 ? -11.953 3.164 12.922 1.00 93.62 81 GLY A N 1
ATOM 596 C CA . GLY A 1 81 ? -10.906 4.143 12.633 1.00 93.62 81 GLY A CA 1
ATOM 597 C C . GLY A 1 81 ? -9.630 3.556 12.026 1.00 93.62 81 GLY A C 1
ATOM 598 O O . GLY A 1 81 ? -8.699 4.308 11.753 1.00 93.62 81 GLY A O 1
ATOM 599 N N . THR A 1 82 ? -9.566 2.241 11.795 1.00 95.88 82 THR A N 1
ATOM 600 C CA . THR A 1 82 ? -8.459 1.644 11.038 1.00 95.88 82 THR A CA 1
ATOM 601 C C . THR A 1 82 ? -8.509 2.101 9.586 1.00 95.88 82 THR A C 1
ATOM 603 O O . THR A 1 82 ? -9.534 1.935 8.923 1.00 95.88 82 THR A O 1
ATOM 606 N N . VAL A 1 83 ? -7.372 2.566 9.073 1.00 95.81 83 VAL A N 1
ATOM 607 C CA . VAL A 1 83 ? -7.178 2.914 7.664 1.00 95.81 83 VAL A CA 1
ATOM 608 C C . VAL A 1 83 ? -6.171 1.959 7.031 1.00 95.81 83 VAL A C 1
ATOM 610 O O . VAL A 1 83 ? -5.092 1.720 7.577 1.00 95.81 83 VAL A O 1
ATOM 613 N N . LEU A 1 84 ? -6.521 1.416 5.867 1.00 96.94 84 LEU A N 1
ATOM 614 C CA . LEU A 1 84 ? -5.631 0.648 5.005 1.00 96.94 84 LEU A CA 1
ATOM 615 C C . LEU A 1 84 ? -5.327 1.461 3.748 1.00 96.94 84 LEU A C 1
ATOM 617 O O . LEU A 1 84 ? -6.240 1.836 3.010 1.00 96.94 84 LEU A O 1
ATOM 621 N N . THR A 1 85 ? -4.043 1.677 3.482 1.00 97.81 85 THR A N 1
ATOM 622 C CA . THR A 1 85 ? -3.569 2.443 2.326 1.00 97.81 85 THR A CA 1
ATOM 623 C C . THR A 1 85 ? -2.774 1.535 1.406 1.00 97.81 85 THR A C 1
ATOM 625 O O . THR A 1 85 ? -1.743 0.981 1.785 1.00 97.81 85 THR A O 1
ATOM 628 N N . LEU A 1 86 ? -3.244 1.393 0.173 1.00 98.25 86 LEU A N 1
ATOM 629 C CA . LEU A 1 86 ? -2.532 0.743 -0.913 1.00 98.25 86 LEU A CA 1
ATOM 630 C C . LEU A 1 86 ? -1.876 1.810 -1.795 1.00 98.25 86 LEU A C 1
ATOM 632 O O . LEU A 1 86 ? -2.568 2.554 -2.494 1.00 98.25 86 LEU A O 1
ATOM 636 N N . VAL A 1 87 ? -0.547 1.817 -1.839 1.00 98.25 87 VAL A N 1
ATOM 637 C CA . VAL A 1 87 ? 0.227 2.650 -2.765 1.00 98.25 87 VAL A CA 1
ATOM 638 C C . VAL A 1 87 ? 0.647 1.806 -3.957 1.00 98.25 87 VAL A C 1
ATOM 640 O O . VAL A 1 87 ? 1.264 0.751 -3.803 1.00 98.25 87 VAL A O 1
ATOM 643 N N . GLN A 1 88 ? 0.286 2.245 -5.156 1.00 98.50 88 GLN A N 1
ATOM 644 C CA . GLN A 1 88 ? 0.594 1.547 -6.397 1.00 98.50 88 GLN A CA 1
ATOM 645 C C . GLN A 1 88 ? 1.689 2.291 -7.141 1.00 98.50 88 GLN A C 1
ATOM 647 O O . GLN A 1 88 ? 1.543 3.476 -7.427 1.00 98.50 88 GLN A O 1
ATOM 652 N N . TYR A 1 89 ? 2.745 1.577 -7.505 1.00 98.75 89 TYR A N 1
ATOM 653 C CA . TYR A 1 89 ? 3.824 2.058 -8.356 1.00 98.75 89 TYR A CA 1
ATOM 654 C C . TYR A 1 89 ? 3.909 1.192 -9.610 1.00 98.75 89 TYR A C 1
ATOM 656 O O . TYR A 1 89 ? 3.547 0.012 -9.592 1.00 98.75 89 TYR A O 1
ATOM 664 N N . LYS A 1 90 ? 4.433 1.747 -10.700 1.00 98.62 90 LYS A N 1
ATOM 665 C CA . LYS A 1 90 ? 4.906 0.947 -11.831 1.00 98.62 90 LYS A CA 1
ATOM 666 C C . LYS A 1 90 ? 6.115 0.122 -11.389 1.00 98.62 90 LYS A C 1
ATOM 668 O O . LYS A 1 90 ? 6.896 0.569 -10.550 1.00 98.62 90 LYS A O 1
ATOM 673 N N . ALA A 1 91 ? 6.298 -1.059 -11.967 1.00 98.62 91 ALA A N 1
ATOM 674 C CA . ALA A 1 91 ? 7.600 -1.716 -11.961 1.00 98.62 91 ALA A CA 1
ATOM 675 C C . ALA A 1 91 ? 8.509 -1.069 -13.018 1.00 98.62 91 ALA A C 1
ATOM 677 O O . ALA A 1 91 ? 8.032 -0.699 -14.094 1.00 98.62 91 ALA A O 1
ATOM 678 N N . GLN A 1 92 ? 9.808 -0.956 -12.741 1.00 98.56 92 GLN A N 1
ATOM 679 C CA . GLN A 1 92 ? 10.786 -0.649 -13.788 1.00 98.56 92 GLN A CA 1
ATOM 680 C C . GLN A 1 92 ? 10.827 -1.808 -14.787 1.00 98.56 92 GLN A C 1
ATOM 682 O O . GLN A 1 92 ? 10.790 -2.975 -14.386 1.00 98.56 92 GLN A O 1
ATOM 687 N N . LEU A 1 93 ? 10.856 -1.490 -16.080 1.00 98.38 93 LEU A N 1
ATOM 688 C CA . LEU A 1 93 ? 10.816 -2.478 -17.153 1.00 98.38 93 LEU A CA 1
ATOM 689 C C . LEU A 1 93 ? 12.149 -2.509 -17.899 1.00 98.38 93 LEU A C 1
ATOM 691 O O . LEU A 1 93 ? 12.761 -1.467 -18.124 1.00 98.38 93 LEU A O 1
ATOM 695 N N . ASP A 1 94 ? 12.573 -3.701 -18.308 1.00 97.69 94 ASP A N 1
ATOM 696 C CA . ASP A 1 94 ? 13.689 -3.858 -19.236 1.00 97.69 94 ASP A CA 1
ATOM 697 C C . ASP A 1 94 ? 13.294 -3.465 -20.676 1.00 97.69 94 ASP A C 1
ATOM 699 O O . ASP A 1 94 ? 12.146 -3.118 -20.968 1.00 97.69 94 ASP A O 1
ATOM 703 N N . ALA A 1 95 ? 14.249 -3.546 -21.605 1.00 97.88 95 ALA A N 1
ATOM 704 C CA . ALA A 1 95 ? 14.020 -3.233 -23.017 1.00 97.88 95 ALA A CA 1
ATOM 705 C C . ALA A 1 95 ? 12.987 -4.156 -23.702 1.00 97.88 95 ALA A C 1
ATOM 707 O O . ALA A 1 95 ? 12.413 -3.774 -24.719 1.00 97.88 95 ALA A O 1
ATOM 708 N N . ALA A 1 96 ? 12.733 -5.349 -23.155 1.00 97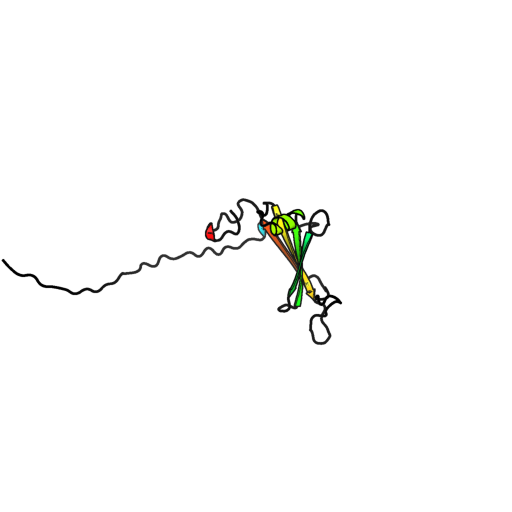.31 96 ALA A N 1
ATOM 709 C CA . ALA A 1 96 ? 11.711 -6.280 -23.632 1.00 97.31 96 ALA A CA 1
ATOM 710 C C . ALA A 1 96 ? 10.340 -6.046 -22.961 1.00 97.31 96 ALA A C 1
ATOM 712 O O . ALA A 1 96 ? 9.366 -6.736 -23.265 1.00 97.31 96 ALA A O 1
ATOM 713 N N . GLY A 1 97 ? 10.243 -5.066 -22.059 1.00 97.12 97 GLY A N 1
ATOM 714 C CA . GLY A 1 97 ? 9.029 -4.730 -21.330 1.00 97.12 97 GLY A CA 1
ATOM 715 C C . GLY A 1 97 ? 8.740 -5.649 -20.140 1.00 97.12 97 GLY A C 1
ATOM 716 O O . GLY A 1 97 ? 7.609 -5.627 -19.642 1.00 97.12 97 GLY A O 1
ATOM 717 N N . ASN A 1 98 ? 9.698 -6.452 -19.674 1.00 97.81 98 ASN A N 1
ATOM 718 C CA . ASN A 1 98 ? 9.528 -7.302 -18.495 1.00 97.81 98 ASN A CA 1
ATOM 719 C C . ASN A 1 98 ? 9.893 -6.544 -17.213 1.00 97.81 98 ASN A C 1
ATOM 721 O O . ASN A 1 98 ? 10.846 -5.764 -17.225 1.00 97.81 98 ASN A O 1
ATOM 725 N N . PRO A 1 99 ? 9.184 -6.778 -16.093 1.00 98.38 99 PRO A N 1
ATOM 726 C CA . PRO A 1 99 ? 9.561 -6.202 -14.809 1.00 98.38 99 PRO A CA 1
ATOM 727 C C . PRO A 1 99 ? 10.976 -6.610 -14.397 1.00 98.38 99 PRO A C 1
ATOM 729 O O . PRO A 1 99 ? 11.280 -7.800 -14.266 1.00 98.38 99 PRO A O 1
ATOM 732 N N . GLN A 1 100 ? 11.824 -5.619 -14.148 1.00 98.44 100 GLN A N 1
ATOM 733 C CA . GLN A 1 100 ? 13.134 -5.830 -13.549 1.00 98.44 100 GLN A CA 1
ATOM 734 C C . GLN A 1 100 ? 12.979 -6.198 -12.075 1.00 98.44 100 GLN A C 1
ATOM 736 O O . GLN A 1 100 ? 12.046 -5.745 -11.402 1.00 98.44 100 GLN A O 1
ATOM 741 N N . LYS A 1 101 ? 13.912 -7.010 -11.570 1.00 98.06 101 LYS A N 1
ATOM 742 C CA . LYS A 1 101 ? 13.907 -7.492 -10.189 1.00 98.06 101 LYS A CA 1
ATOM 743 C C . LYS A 1 101 ? 15.163 -7.078 -9.432 1.00 98.06 101 LYS A C 1
ATOM 745 O O . LYS A 1 101 ? 16.244 -7.033 -10.013 1.00 98.06 101 LYS A O 1
ATOM 750 N N . ASP A 1 102 ? 15.003 -6.783 -8.147 1.00 97.00 102 ASP A N 1
ATOM 751 C CA . ASP A 1 102 ? 16.102 -6.536 -7.219 1.00 97.00 102 ASP A CA 1
ATOM 752 C C . ASP A 1 102 ? 16.792 -7.846 -6.785 1.00 97.00 102 ASP A C 1
ATOM 754 O O . ASP A 1 102 ? 16.413 -8.948 -7.193 1.00 97.00 102 ASP A O 1
ATOM 758 N N . ALA A 1 103 ? 17.807 -7.734 -5.923 1.00 97.69 103 ALA A N 1
ATOM 759 C CA . ALA A 1 103 ? 18.558 -8.880 -5.404 1.00 97.69 103 ALA A CA 1
ATOM 760 C C . ALA A 1 103 ? 17.702 -9.882 -4.601 1.00 97.69 103 ALA A C 1
ATOM 762 O O . ALA A 1 103 ? 18.100 -11.034 -4.443 1.00 97.69 103 ALA A O 1
ATOM 763 N N . ASN A 1 104 ? 16.526 -9.468 -4.120 1.00 95.56 104 ASN A N 1
ATOM 764 C CA . ASN A 1 104 ? 15.581 -10.306 -3.383 1.00 95.56 104 ASN A CA 1
ATOM 765 C C . ASN A 1 104 ? 14.489 -10.892 -4.298 1.00 95.56 104 ASN A C 1
ATOM 767 O O . ASN A 1 104 ? 13.536 -11.507 -3.816 1.00 95.56 104 ASN A O 1
ATOM 771 N N . GLY A 1 105 ? 14.590 -10.684 -5.615 1.00 96.88 105 GLY A N 1
ATOM 772 C CA . GLY A 1 105 ? 13.614 -11.148 -6.595 1.00 96.88 105 GLY A CA 1
ATOM 773 C C . GLY A 1 105 ? 12.317 -10.331 -6.639 1.00 96.88 105 GLY A C 1
ATOM 774 O O . GLY A 1 105 ? 11.352 -10.786 -7.264 1.00 96.88 105 GLY A O 1
ATOM 775 N N . ARG A 1 106 ? 12.278 -9.153 -6.001 1.00 97.06 106 ARG A N 1
ATOM 776 C CA . ARG A 1 106 ? 11.129 -8.233 -5.989 1.00 97.06 106 ARG A CA 1
ATOM 777 C C . ARG A 1 106 ? 11.177 -7.282 -7.165 1.00 97.06 106 ARG A C 1
ATOM 779 O O . ARG A 1 106 ? 12.263 -6.930 -7.604 1.00 97.06 106 ARG A O 1
ATOM 786 N N . PHE A 1 107 ? 10.030 -6.827 -7.661 1.00 98.62 107 PHE A N 1
ATOM 787 C CA . PHE A 1 107 ? 10.023 -5.783 -8.688 1.00 98.62 107 PHE A CA 1
ATOM 788 C C . PHE A 1 107 ? 10.755 -4.530 -8.204 1.00 98.62 107 PHE A C 1
ATOM 790 O O . PHE A 1 107 ? 10.575 -4.089 -7.069 1.00 98.62 107 PHE A O 1
ATOM 797 N N . ILE A 1 108 ? 11.555 -3.930 -9.082 1.00 98.44 108 ILE A N 1
ATOM 798 C CA . ILE A 1 108 ? 12.163 -2.633 -8.796 1.00 98.44 108 ILE A CA 1
ATOM 799 C C . ILE A 1 108 ? 11.071 -1.562 -8.911 1.00 98.44 108 ILE A C 1
ATOM 801 O O . ILE A 1 108 ? 10.415 -1.438 -9.949 1.00 98.44 108 ILE A O 1
ATOM 805 N N . LYS A 1 109 ? 10.865 -0.794 -7.835 1.00 97.88 109 LYS A N 1
ATOM 806 C CA . LYS A 1 109 ? 9.867 0.282 -7.763 1.00 97.88 109 LYS A CA 1
ATOM 807 C C . LYS A 1 109 ? 10.190 1.397 -8.773 1.00 97.88 109 LYS A C 1
ATOM 809 O O . LYS A 1 109 ? 11.322 1.876 -8.837 1.00 97.88 109 LYS A O 1
ATOM 814 N N . GLY A 1 110 ? 9.191 1.807 -9.549 1.00 98.19 110 GLY A N 1
ATOM 815 C CA . GLY A 1 110 ? 9.233 2.948 -10.466 1.00 98.19 110 GLY A CA 1
ATOM 816 C C . GLY A 1 110 ? 8.263 4.056 -10.048 1.00 98.19 110 GLY A C 1
ATOM 817 O O . GLY A 1 110 ? 8.062 4.303 -8.860 1.00 98.19 110 GLY A O 1
ATOM 818 N N . ASP A 1 111 ? 7.652 4.714 -11.034 1.00 98.31 111 ASP A N 1
ATOM 819 C CA . ASP A 1 111 ? 6.781 5.874 -10.810 1.00 98.31 111 ASP A CA 1
ATOM 820 C C . ASP A 1 111 ? 5.507 5.531 -10.032 1.00 98.31 111 ASP A C 1
ATOM 822 O O . ASP A 1 111 ? 4.919 4.460 -10.208 1.00 98.31 111 ASP A O 1
ATOM 826 N N . LEU A 1 112 ? 5.033 6.483 -9.228 1.00 98.19 112 LEU A N 1
ATOM 827 C CA . LEU A 1 112 ? 3.734 6.405 -8.566 1.00 98.19 112 LEU A CA 1
ATOM 828 C C . LEU A 1 112 ? 2.600 6.327 -9.603 1.00 98.19 112 LEU A C 1
ATOM 830 O O . LEU A 1 112 ? 2.581 7.062 -10.588 1.00 98.19 112 LEU A O 1
ATOM 834 N N . VAL A 1 113 ? 1.639 5.443 -9.352 1.00 97.94 113 VAL A N 1
ATOM 835 C CA . VAL A 1 113 ? 0.409 5.288 -10.137 1.00 97.94 113 VAL A CA 1
ATOM 836 C C . VAL A 1 113 ? -0.773 5.882 -9.383 1.00 97.94 113 VAL A C 1
ATOM 838 O O . VAL A 1 113 ? -1.462 6.742 -9.920 1.00 97.94 113 VAL A O 1
ATOM 841 N N . ALA A 1 114 ? -1.031 5.407 -8.161 1.00 96.62 114 ALA A N 1
ATOM 842 C CA . ALA A 1 114 ? -2.217 5.793 -7.403 1.00 96.62 114 ALA A CA 1
ATOM 843 C C . ALA A 1 114 ? -2.109 5.449 -5.912 1.00 96.62 114 ALA A C 1
ATOM 845 O O . ALA A 1 114 ? -1.350 4.562 -5.510 1.00 96.62 114 ALA A O 1
ATOM 846 N N . TYR A 1 115 ? -2.961 6.105 -5.127 1.00 95.31 115 TYR A N 1
ATOM 847 C CA . TYR A 1 115 ? -3.326 5.705 -3.774 1.00 95.31 115 TYR A CA 1
ATOM 848 C C . TYR A 1 115 ? -4.746 5.137 -3.786 1.00 95.31 115 TYR A C 1
ATOM 850 O O . TYR A 1 115 ? -5.646 5.702 -4.404 1.00 95.31 115 TYR A O 1
ATOM 858 N N . THR A 1 116 ? -4.957 4.030 -3.085 1.00 95.38 116 THR A N 1
ATOM 859 C CA . THR A 1 116 ? -6.288 3.478 -2.815 1.00 95.38 116 THR A CA 1
ATOM 860 C C . THR A 1 116 ? -6.425 3.293 -1.319 1.00 95.38 116 THR A C 1
ATOM 862 O O . THR A 1 116 ? -5.549 2.707 -0.689 1.00 95.38 116 THR A O 1
ATOM 865 N N . VAL A 1 117 ? -7.506 3.814 -0.754 1.00 94.50 117 VAL A N 1
ATOM 866 C CA . VAL A 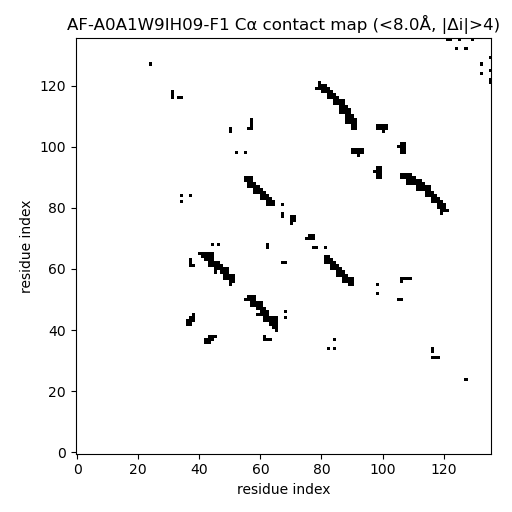1 117 ? -7.670 3.942 0.692 1.00 94.50 117 VAL A CA 1
ATOM 867 C C . VAL A 1 117 ? -8.975 3.282 1.089 1.00 94.50 117 VAL A C 1
ATOM 869 O O . VAL A 1 117 ? -9.996 3.461 0.427 1.00 94.50 117 VAL A O 1
ATOM 872 N N . MET A 1 118 ? -8.925 2.502 2.158 1.00 92.88 118 MET A N 1
ATOM 873 C CA . MET A 1 118 ? -10.094 1.901 2.782 1.00 92.88 118 MET A CA 1
ATOM 874 C C . MET A 1 118 ? -10.074 2.249 4.259 1.00 92.88 118 MET A C 1
ATOM 876 O O . MET A 1 118 ? -9.021 2.205 4.891 1.00 92.88 118 MET A O 1
ATOM 880 N N . GLU A 1 119 ? -11.235 2.544 4.820 1.00 92.81 119 GLU A N 1
ATOM 881 C CA . GLU A 1 119 ? -11.365 2.873 6.231 1.00 92.81 119 GLU A CA 1
ATOM 882 C C . GLU A 1 119 ? -12.492 2.057 6.852 1.00 92.81 119 GLU A C 1
ATOM 884 O O . GLU A 1 119 ? -13.579 1.935 6.283 1.00 92.81 119 GLU A O 1
ATOM 889 N N . LYS A 1 120 ? -12.223 1.487 8.027 1.00 92.38 120 LYS A N 1
ATOM 890 C CA . LYS A 1 120 ? -13.252 0.870 8.85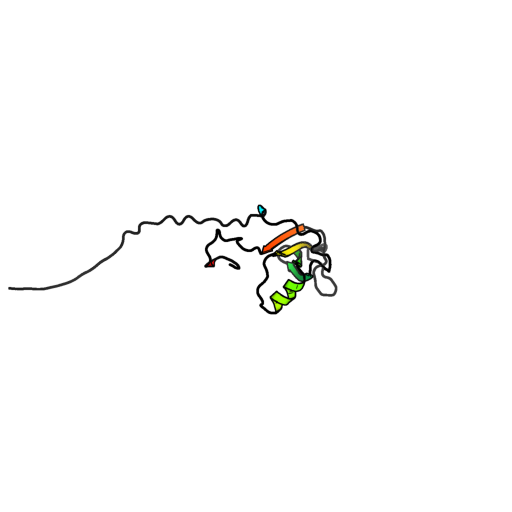7 1.00 92.38 120 LYS A CA 1
ATOM 891 C C . LYS A 1 120 ? -13.853 1.937 9.762 1.00 92.38 120 LYS A C 1
ATOM 893 O O . LYS A 1 120 ? -13.126 2.568 10.523 1.00 92.38 120 LYS A O 1
ATOM 898 N N . ARG A 1 121 ? -15.176 2.077 9.755 1.00 91.50 121 ARG A N 1
ATOM 899 C CA . ARG A 1 121 ? -15.924 2.909 10.706 1.00 91.50 121 ARG A CA 1
ATOM 900 C C . ARG A 1 121 ? -17.195 2.209 11.148 1.00 91.50 121 ARG A C 1
ATOM 902 O O . ARG A 1 121 ? -17.846 1.541 10.348 1.00 91.50 121 ARG A O 1
ATOM 909 N N . ASP A 1 122 ? -17.552 2.416 12.407 1.00 90.75 122 ASP A N 1
ATOM 910 C CA . ASP A 1 122 ? -18.821 1.938 12.950 1.00 90.75 122 ASP A CA 1
ATOM 911 C C . ASP A 1 122 ? -19.989 2.591 12.205 1.00 90.75 122 ASP A C 1
ATOM 913 O O . ASP A 1 122 ? -19.957 3.777 11.863 1.00 90.75 122 ASP A O 1
ATOM 917 N N . GLY A 1 123 ? -21.021 1.800 11.920 1.00 88.12 123 GLY A N 1
ATOM 918 C CA . GLY A 1 123 ? -22.219 2.256 11.215 1.00 88.12 123 GLY A CA 1
ATOM 919 C C . GLY A 1 123 ? -22.066 2.445 9.698 1.00 88.12 123 GLY A C 1
ATOM 920 O O . GLY A 1 123 ? -23.071 2.682 9.023 1.00 88.12 123 GLY A O 1
ATOM 921 N N . TRP A 1 124 ? -20.863 2.323 9.126 1.00 88.06 124 TRP A N 1
ATOM 922 C CA . TRP A 1 124 ? -20.695 2.316 7.668 1.00 88.06 124 TRP A CA 1
ATOM 923 C C . TRP A 1 124 ? -21.129 0.974 7.078 1.00 88.06 124 TRP A C 1
ATOM 925 O O . TRP A 1 124 ? -20.778 -0.081 7.598 1.00 88.06 124 TRP A O 1
ATOM 935 N N . GLY A 1 125 ? -21.875 1.012 5.971 1.00 84.38 125 GLY A N 1
ATOM 936 C CA . GLY A 1 125 ? -22.414 -0.190 5.339 1.00 84.38 125 GLY A CA 1
ATOM 937 C C . GLY A 1 125 ? -23.716 -0.685 5.971 1.00 84.38 125 GLY A C 1
ATOM 938 O O . GLY A 1 125 ? -24.200 -1.748 5.589 1.00 84.38 125 GLY A O 1
ATOM 939 N N . THR A 1 126 ? -24.313 0.081 6.894 1.00 88.12 126 THR A N 1
ATOM 940 C CA . THR A 1 126 ? -25.633 -0.221 7.477 1.00 88.12 126 THR A CA 1
ATOM 941 C C . THR A 1 126 ? -26.758 -0.197 6.442 1.00 88.12 126 THR A C 1
ATOM 943 O O . THR A 1 126 ? -27.790 -0.838 6.635 1.00 88.12 126 THR A O 1
ATOM 946 N N . GLU A 1 127 ? -26.528 0.467 5.313 1.00 85.62 127 GLU A N 1
ATOM 947 C CA . GLU A 1 127 ? -27.361 0.427 4.115 1.00 85.62 127 GLU A CA 1
ATOM 948 C C . GLU A 1 127 ? -27.398 -0.953 3.423 1.00 85.62 127 GLU A C 1
ATOM 950 O O . GLU A 1 127 ? -28.297 -1.206 2.621 1.00 85.62 127 GLU A O 1
ATOM 955 N N . TYR A 1 128 ? -26.462 -1.859 3.734 1.00 85.62 128 TYR A N 1
ATOM 956 C CA . TYR A 1 128 ? -26.381 -3.202 3.149 1.00 85.62 128 TYR A CA 1
ATOM 957 C C . TYR A 1 128 ? -26.966 -4.287 4.064 1.00 85.62 128 TYR A C 1
ATOM 959 O O . TYR A 1 128 ? -26.957 -4.118 5.286 1.00 85.62 128 TYR A O 1
ATOM 967 N N . PRO A 1 129 ? -27.442 -5.420 3.509 1.00 89.31 129 PRO A N 1
ATOM 968 C CA . PRO A 1 129 ? -27.792 -6.618 4.276 1.00 89.31 129 PRO A CA 1
ATOM 969 C C . PRO A 1 129 ? -26.641 -7.113 5.161 1.00 89.31 129 PRO A C 1
ATOM 971 O O . PRO A 1 129 ? -25.483 -7.060 4.752 1.00 89.31 129 PRO A O 1
ATOM 974 N N . ALA A 1 130 ? -26.957 -7.602 6.365 1.00 86.88 130 ALA A N 1
ATOM 975 C CA . ALA A 1 130 ? -25.957 -7.997 7.365 1.00 86.88 130 ALA A CA 1
ATOM 976 C C . ALA A 1 130 ? -25.017 -9.118 6.883 1.00 86.88 130 ALA A C 1
ATOM 978 O O . ALA A 1 130 ? -23.843 -9.138 7.231 1.00 86.88 130 ALA A O 1
ATOM 979 N N . ASP A 1 131 ? -25.508 -10.016 6.030 1.00 89.00 131 ASP A N 1
ATOM 980 C CA . ASP A 1 131 ? -24.747 -11.114 5.428 1.00 89.00 131 ASP A CA 1
ATOM 981 C C . ASP A 1 131 ? -23.727 -10.662 4.367 1.00 89.00 131 ASP A C 1
ATOM 983 O O . ASP A 1 131 ? -22.844 -11.437 4.002 1.00 89.00 131 ASP A O 1
ATOM 987 N N . LEU A 1 132 ? -23.811 -9.415 3.890 1.00 85.69 132 LEU A N 1
ATOM 988 C CA . LEU A 1 132 ? -22.878 -8.837 2.914 1.00 85.69 132 LEU A CA 1
ATOM 989 C C . LEU A 1 132 ? -21.837 -7.896 3.541 1.00 85.69 132 LEU A C 1
ATOM 991 O O . LEU A 1 132 ? -20.972 -7.376 2.831 1.00 85.69 132 LEU A O 1
ATOM 995 N N . ARG A 1 133 ? -21.914 -7.630 4.848 1.00 82.94 133 ARG A N 1
ATOM 996 C CA . ARG A 1 133 ? -21.037 -6.665 5.521 1.00 82.94 133 ARG A CA 1
ATOM 997 C C . ARG A 1 133 ? -19.732 -7.317 5.970 1.00 82.94 133 ARG A C 1
ATOM 999 O O . ARG A 1 133 ? -19.707 -8.419 6.503 1.00 82.94 133 ARG A O 1
ATOM 1006 N N . ASN A 1 134 ? -18.631 -6.579 5.834 1.00 74.75 134 ASN A N 1
ATOM 1007 C CA . ASN A 1 134 ? -17.302 -6.983 6.312 1.00 74.75 134 ASN A CA 1
ATOM 1008 C C . ASN A 1 134 ? -17.075 -6.576 7.785 1.00 74.75 134 ASN A C 1
ATOM 1010 O O . ASN A 1 134 ? -16.013 -6.054 8.137 1.00 74.75 134 ASN A O 1
ATOM 1014 N N . GLY A 1 135 ? -18.094 -6.730 8.632 1.00 75.88 135 GLY A N 1
ATOM 1015 C CA . GLY A 1 135 ? -18.120 -6.148 9.972 1.00 75.88 135 GLY A CA 1
ATOM 1016 C C . GLY A 1 135 ? -19.508 -6.191 10.597 1.00 75.88 135 GLY A C 1
ATOM 1017 O O . GLY A 1 135 ? -20.079 -7.266 10.697 1.00 75.88 135 GLY A O 1
ATOM 1018 N N . GLU A 1 136 ? -20.001 -5.043 11.051 1.00 65.62 136 GLU A N 1
ATOM 1019 C CA . GLU A 1 136 ? -21.217 -4.936 11.877 1.00 65.62 136 GLU A CA 1
ATOM 1020 C C . GLU A 1 136 ? -22.491 -5.521 11.254 1.00 65.62 136 GLU A C 1
ATOM 1022 O O . GLU A 1 136 ? -22.903 -5.035 10.175 1.00 65.62 136 GLU A O 1
#

Radius of gyration: 26.6 Å; Cα contacts (8 Å, |Δi|>4): 194; chains: 1; bounding box: 94×59×41 Å

Sequence (136 aa):
MTHLKAATAAALLGTACGAVIAYSAIAGADKVAYPEGFDAKDKGALYSIVDRYDNKQYRELWASPPSVVQLAREGKPIPSGTVLTLVQYKAQLDAAGNPQKDANGRFIKGDLVAYTVMEKRDGWGTEYPADLRNGE

Secondary structure (DSSP, 8-state):
----------------------------GGGPPP-TTTTSTTT-EEEEEEEETTTTEEEEEEEESTTHHHHHHTTPPPPTT-EEEEEEEEEPB-TTSPBPB-TTSPBPEEEEEEEEEEE--TTTTTTS-GGG-S--

Foldseek 3Di:
DDDDDDDDDDDDDDDDDDPDPPDPDDPDCVPPDDQPPLVPPQFKDFLDWDQDQ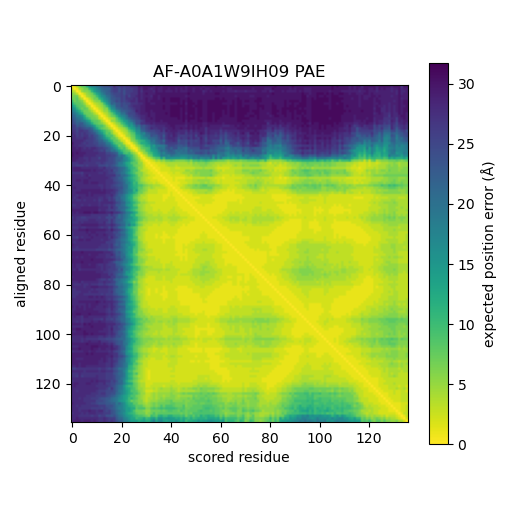PQQKIKTKIKGPHCQSVCVVVVHDRDAFIKIKIWIFHFDADPVRGFDADPVRGGHGDGTDDIDMDGGHPPPCVVPDPVPDPHD

Nearest PDB structures (foldseek):
  7s5o-assembly2_B  TM=7.961E-01  e=6.881E-07  Nitrosomonas europaea ATCC 19718
  7zrw-assembly1_B  TM=7.614E-01  e=3.432E-02  Methylococcus capsulatus str. Bath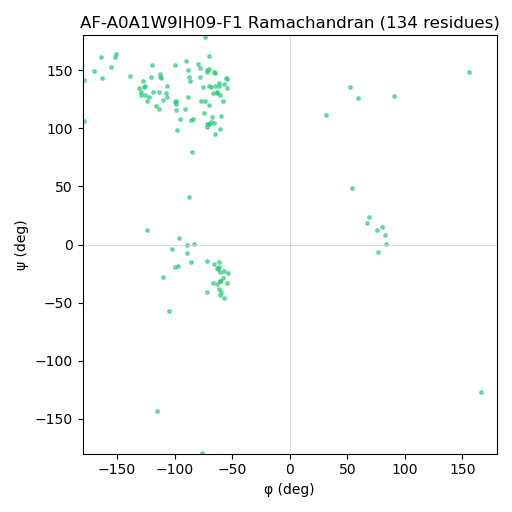
  7zps-assembly1_B  TM=7.638E-01  e=5.537E-02  Methylococcus capsulatus str. Bath
  7zs4-assembly1_A  TM=7.613E-01  e=1.278E-01  Methylococcus capsulatus str. Bath
  2w7v-assembly1_A  TM=3.297E-01  e=2.537E+00  Vibrio parahaemolyticus